Protein AF-A0A1J5CCY7-F1 (afdb_monomer)

Solvent-accessible surface area (backbone atoms only — not comparable to full-atom values): 5071 Å² total; per-residue (Å²): 118,70,52,64,51,51,54,52,50,52,52,53,53,62,72,70,47,59,81,90,79,50,80,91,82,83,88,84,86,74,52,66,90,76,48,50,84,88,40,62,68,60,47,51,53,48,46,70,71,67,60,70,94,74,84,85,89,65,84,75,93,73,58,59,80,68,46,46,72,74,53,62,96,124

Radius of gyration: 15.81 Å; Cα contacts (8 Å, |Δi|>4): 22; chains: 1; bounding box: 32×23×43 Å

pLDDT: mean 84.62, std 14.63, range [49.44, 98.25]

Sequence (74 aa):
MVGSAIVRTLRAVIAGSDPQSMPPATIITRTHAELDLTNQAAVQAFFKQEQPTQVYLAAAKVGGIHANNTYPAD

Secondary structure (DSSP, 8-state):
-HHHHHHHHHHHHHHTS-TTTSPPPPP----TTT--TT-HHHHHHHHHHH--S--------PPPHHHHHHS---

Foldseek 3Di:
DVVVVVVVVVVVPQVPDDCVPDPRDDDDDDDCVRAPPVDPVSVVVVCVVPVDPDDDDPDDDDDPPVVCVVDPDD

Mean predicted aligned error: 7.38 Å

Structure (mmCIF, N/CA/C/O backbone):
data_AF-A0A1J5CCY7-F1
#
_entry.id   AF-A0A1J5CCY7-F1
#
loop_
_atom_site.group_PDB
_atom_site.id
_atom_site.type_symbol
_atom_site.label_atom_id
_atom_site.label_alt_id
_atom_site.label_comp_id
_atom_site.label_asym_id
_atom_site.label_entity_id
_atom_site.label_seq_id
_atom_site.pdbx_PDB_ins_code
_atom_site.Cartn_x
_atom_site.Cartn_y
_atom_site.Cartn_z
_atom_site.occupancy
_atom_site.B_iso_or_equiv
_atom_site.auth_seq_id
_atom_site.auth_comp_id
_atom_site.auth_asym_id
_atom_site.auth_atom_id
_atom_site.pdbx_PDB_model_num
ATOM 1 N N . MET A 1 1 ? 13.466 6.794 -0.372 1.00 74.69 1 MET A N 1
ATOM 2 C CA . MET A 1 1 ? 12.193 6.099 -0.675 1.00 74.69 1 MET A CA 1
ATOM 3 C C . MET A 1 1 ? 11.047 6.920 -0.100 1.00 74.69 1 MET A C 1
ATOM 5 O O . MET A 1 1 ? 11.072 7.197 1.092 1.00 74.69 1 MET A O 1
ATOM 9 N N . VAL A 1 2 ? 10.089 7.349 -0.927 1.00 86.38 2 VAL A N 1
ATOM 10 C CA . VAL A 1 2 ? 8.975 8.224 -0.499 1.00 86.38 2 VAL A CA 1
ATOM 11 C C . VAL A 1 2 ? 8.003 7.480 0.424 1.00 86.38 2 VAL A C 1
ATOM 13 O O . VAL A 1 2 ? 7.661 7.988 1.488 1.00 86.38 2 VAL A O 1
ATOM 16 N N . GLY A 1 3 ? 7.646 6.235 0.086 1.00 90.50 3 GLY A N 1
ATOM 17 C CA . GLY A 1 3 ? 6.700 5.437 0.877 1.00 90.50 3 GLY A CA 1
ATOM 18 C C . GLY A 1 3 ? 7.109 5.246 2.344 1.00 90.50 3 GLY A C 1
ATOM 19 O O . GLY A 1 3 ? 6.294 5.442 3.242 1.00 90.50 3 GLY A O 1
ATOM 20 N N . SER A 1 4 ? 8.383 4.948 2.626 1.00 91.44 4 SER A N 1
ATOM 21 C CA . SER A 1 4 ? 8.848 4.776 4.012 1.00 91.44 4 SER A CA 1
ATOM 22 C C . SER A 1 4 ? 8.861 6.084 4.812 1.00 91.44 4 SER A C 1
ATOM 24 O O . SER A 1 4 ? 8.664 6.060 6.028 1.00 91.44 4 SER A O 1
ATOM 26 N N . ALA A 1 5 ? 9.052 7.231 4.151 1.00 94.50 5 ALA A N 1
ATOM 27 C CA . ALA A 1 5 ? 8.937 8.537 4.791 1.00 94.50 5 ALA A CA 1
ATOM 28 C C . ALA A 1 5 ? 7.481 8.850 5.166 1.00 94.50 5 ALA A C 1
ATOM 30 O O . ALA A 1 5 ? 7.241 9.277 6.292 1.00 94.50 5 ALA A O 1
ATOM 31 N N . ILE A 1 6 ? 6.523 8.552 4.279 1.00 94.25 6 ILE A N 1
ATOM 32 C CA . ILE A 1 6 ? 5.085 8.707 4.556 1.00 94.25 6 ILE A CA 1
ATOM 33 C C . ILE A 1 6 ? 4.687 7.884 5.784 1.00 94.25 6 ILE A C 1
ATOM 35 O O . ILE A 1 6 ? 4.122 8.433 6.725 1.00 94.25 6 ILE A O 1
ATOM 39 N N . VAL A 1 7 ? 5.045 6.595 5.826 1.00 94.12 7 VAL A N 1
ATOM 40 C CA . VAL A 1 7 ? 4.710 5.718 6.965 1.00 94.12 7 VAL A CA 1
ATOM 41 C C . VAL A 1 7 ? 5.298 6.248 8.274 1.00 94.12 7 VAL A C 1
ATOM 43 O O . VAL A 1 7 ? 4.611 6.258 9.295 1.00 94.12 7 VAL A O 1
ATOM 46 N N . ARG A 1 8 ? 6.552 6.718 8.261 1.00 94.44 8 ARG A N 1
ATOM 47 C CA . ARG A 1 8 ? 7.189 7.304 9.449 1.00 94.44 8 ARG A CA 1
ATOM 48 C C . ARG A 1 8 ? 6.437 8.544 9.936 1.00 94.44 8 ARG A C 1
ATOM 50 O O . ARG A 1 8 ? 6.175 8.648 11.130 1.00 94.44 8 ARG A O 1
ATOM 57 N N . THR A 1 9 ? 6.081 9.451 9.029 1.00 94.19 9 THR A N 1
ATOM 58 C CA . THR A 1 9 ? 5.343 10.672 9.370 1.00 94.19 9 THR A CA 1
ATOM 59 C C . THR A 1 9 ? 3.950 10.352 9.904 1.00 94.19 9 THR A C 1
ATOM 61 O O . THR A 1 9 ? 3.582 10.869 10.952 1.00 94.19 9 THR A O 1
ATOM 64 N N . LEU A 1 10 ? 3.204 9.450 9.255 1.00 92.25 10 LEU A N 1
ATOM 65 C CA . LEU A 1 10 ? 1.874 9.035 9.718 1.00 92.25 10 LEU A CA 1
ATOM 66 C C . LEU A 1 10 ? 1.928 8.445 11.129 1.00 92.25 10 LEU A C 1
ATOM 68 O O . LEU A 1 10 ? 1.126 8.821 11.976 1.00 92.25 10 LEU A O 1
ATOM 72 N N . ARG A 1 11 ? 2.911 7.583 11.417 1.00 91.94 11 ARG A N 1
ATOM 73 C CA . ARG A 1 11 ? 3.106 7.038 12.770 1.00 91.94 11 ARG A CA 1
ATOM 74 C C . ARG A 1 11 ? 3.368 8.129 13.805 1.00 91.94 11 ARG A C 1
ATOM 76 O O . ARG A 1 11 ? 2.803 8.062 14.889 1.00 91.94 11 ARG A O 1
ATOM 83 N N . ALA A 1 12 ? 4.201 9.117 13.476 1.00 90.81 12 ALA A N 1
ATOM 84 C CA . ALA A 1 12 ? 4.496 10.226 14.380 1.00 90.81 12 ALA A CA 1
ATOM 85 C C . ALA A 1 12 ? 3.250 11.085 14.656 1.00 90.81 12 ALA A C 1
ATOM 87 O O . ALA A 1 12 ? 2.992 11.430 15.805 1.00 90.81 12 ALA A O 1
ATOM 88 N N . VAL A 1 13 ? 2.452 11.371 13.620 1.00 88.56 13 VAL A N 1
ATOM 89 C CA . VAL A 1 13 ? 1.190 12.116 13.749 1.00 88.56 13 VAL A CA 1
ATOM 90 C C . VAL A 1 13 ? 0.186 11.345 14.604 1.00 88.56 13 VAL A C 1
ATOM 92 O O . VAL A 1 13 ? -0.347 11.902 15.559 1.00 88.56 13 VAL A O 1
ATOM 95 N N . ILE A 1 14 ? -0.025 10.055 14.320 1.00 87.75 14 ILE A N 1
ATOM 96 C CA . ILE A 1 14 ? -0.957 9.205 15.076 1.00 87.75 14 ILE A CA 1
ATOM 97 C C . ILE A 1 14 ? -0.533 9.108 16.548 1.00 87.75 14 ILE A C 1
ATOM 99 O O . ILE A 1 14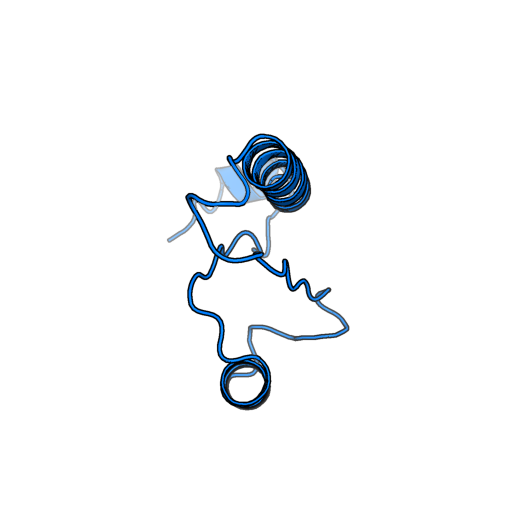 ? -1.370 9.239 17.432 1.00 87.75 14 ILE A O 1
ATOM 103 N N . ALA A 1 15 ? 0.762 8.934 16.827 1.00 84.38 15 ALA A N 1
ATOM 104 C CA . ALA A 1 15 ? 1.270 8.841 18.197 1.00 84.38 15 ALA A CA 1
ATOM 105 C C . ALA A 1 15 ? 1.193 10.167 18.977 1.00 84.38 15 ALA A C 1
ATOM 107 O O . ALA A 1 15 ? 1.079 10.143 20.198 1.00 84.38 15 ALA A O 1
ATOM 108 N N . GLY A 1 16 ? 1.276 11.311 18.290 1.00 83.00 16 GLY A N 1
ATOM 109 C CA . GLY A 1 16 ? 1.158 12.642 18.896 1.00 83.00 16 GLY A CA 1
ATOM 110 C C . GLY A 1 16 ? -0.277 13.172 18.994 1.00 83.00 16 GLY A C 1
ATOM 111 O O . GLY A 1 16 ? -0.469 14.287 19.473 1.00 83.00 16 GLY A O 1
ATOM 112 N N . SER A 1 17 ? -1.268 12.414 18.515 1.00 78.44 17 SER A N 1
ATOM 113 C CA . SER A 1 17 ? -2.686 12.791 18.545 1.00 78.44 17 SER A CA 1
ATOM 114 C C . SER A 1 17 ? -3.267 12.611 19.950 1.00 78.44 17 SER A C 1
ATOM 116 O O . SER A 1 17 ? -2.984 11.607 20.601 1.00 78.44 17 SER A O 1
ATOM 118 N N . ASP A 1 18 ? -4.124 13.532 20.404 1.00 78.38 18 ASP A N 1
ATOM 119 C CA . ASP A 1 18 ? -4.914 13.316 21.623 1.00 78.38 18 ASP A CA 1
ATOM 120 C C . ASP A 1 18 ? -5.844 12.099 21.406 1.00 78.38 18 ASP A C 1
ATOM 122 O O . ASP A 1 18 ? -6.648 12.130 20.464 1.00 78.38 18 ASP A O 1
ATOM 126 N N . PRO A 1 19 ? -5.775 11.042 22.243 1.00 68.62 19 PRO A N 1
ATOM 127 C CA . PRO A 1 19 ? -6.599 9.838 22.105 1.00 68.62 19 PRO A CA 1
ATOM 128 C C . PRO A 1 19 ? -8.114 10.090 22.075 1.00 68.62 19 PRO A C 1
ATOM 130 O O . PRO A 1 19 ? -8.857 9.240 21.591 1.00 68.62 19 PRO A O 1
ATOM 133 N N . GLN A 1 20 ? -8.583 11.231 22.594 1.00 70.50 20 GLN A N 1
ATOM 134 C CA . GLN A 1 20 ? -9.998 11.632 22.572 1.00 70.50 20 GLN A CA 1
ATOM 135 C C . GLN A 1 20 ? -10.406 12.356 21.276 1.00 70.50 20 GLN A C 1
ATOM 137 O O . GLN A 1 20 ? -11.594 12.505 21.003 1.00 70.50 20 GLN A O 1
ATOM 142 N N . SER A 1 21 ? -9.440 12.816 20.474 1.00 69.44 21 SER A N 1
ATOM 143 C CA . SER A 1 21 ? -9.676 13.697 19.320 1.00 69.44 21 SER A CA 1
ATOM 144 C C . SER A 1 21 ? -9.763 12.974 17.971 1.00 69.44 21 SER A C 1
ATOM 146 O O . SER A 1 21 ? -10.406 13.482 17.052 1.00 69.44 21 SER A O 1
ATOM 148 N N . MET A 1 22 ? -9.170 11.781 17.837 1.00 63.94 22 MET A N 1
ATOM 149 C CA . MET A 1 22 ? -9.272 10.971 16.619 1.00 63.94 22 MET A CA 1
ATOM 150 C C . MET A 1 22 ? -9.319 9.472 16.955 1.00 63.94 22 MET A C 1
ATOM 152 O O . MET A 1 22 ? -8.554 9.025 17.811 1.00 63.94 22 MET A O 1
ATOM 156 N N . PRO A 1 23 ? -10.186 8.671 16.301 1.00 67.06 23 PRO A N 1
ATOM 157 C CA . PRO A 1 23 ? -10.188 7.224 16.486 1.00 67.06 23 PRO A CA 1
ATOM 158 C C . PRO A 1 23 ? -8.824 6.604 16.133 1.00 67.06 23 PRO A C 1
ATOM 160 O O . PRO A 1 23 ? -8.099 7.141 15.289 1.00 67.06 23 PRO A O 1
ATOM 163 N N . PRO A 1 24 ? -8.473 5.456 16.743 1.00 71.50 24 PRO A N 1
ATOM 164 C CA . PRO A 1 24 ? -7.220 4.767 16.466 1.00 71.50 24 PRO A CA 1
ATOM 165 C C . PRO A 1 24 ? -7.106 4.440 14.973 1.00 71.50 24 PRO A C 1
ATOM 167 O O . PRO A 1 24 ? -7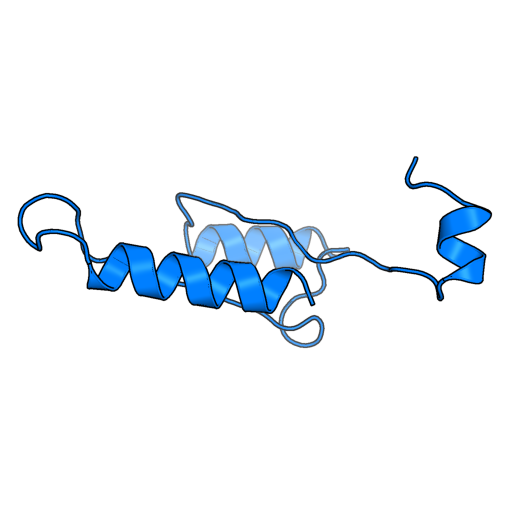.968 3.779 14.397 1.00 71.50 24 PRO A O 1
ATOM 170 N N . ALA A 1 25 ? -6.027 4.909 14.348 1.00 84.56 25 ALA A N 1
ATOM 171 C CA . ALA A 1 25 ? -5.773 4.705 12.930 1.00 84.56 25 ALA A CA 1
ATOM 172 C C . ALA A 1 25 ? -4.872 3.484 12.707 1.00 84.56 25 ALA A C 1
ATOM 174 O O . ALA A 1 25 ? -3.784 3.377 13.279 1.00 84.56 25 ALA A O 1
ATOM 175 N N . THR A 1 26 ? -5.299 2.574 11.832 1.00 91.00 26 THR A N 1
ATOM 176 C CA . THR A 1 26 ? -4.495 1.426 11.400 1.00 91.00 26 THR A CA 1
ATOM 177 C C . THR A 1 26 ? -3.812 1.742 10.074 1.00 91.00 26 THR A C 1
ATOM 179 O O . THR A 1 26 ? -4.464 2.087 9.094 1.00 91.00 26 THR A O 1
ATOM 182 N N . ILE A 1 27 ? -2.484 1.611 10.033 1.00 93.88 27 ILE A N 1
ATOM 183 C CA . ILE A 1 27 ? -1.716 1.751 8.793 1.00 93.88 27 ILE A CA 1
ATOM 184 C C . ILE A 1 27 ? -1.608 0.380 8.135 1.00 93.88 27 ILE A C 1
ATOM 186 O O . ILE A 1 27 ? -1.022 -0.540 8.705 1.00 93.88 27 ILE A O 1
ATOM 190 N N . ILE A 1 28 ? -2.122 0.271 6.913 1.00 95.38 28 ILE A N 1
ATOM 191 C CA . ILE A 1 28 ? -2.075 -0.947 6.107 1.00 95.38 28 ILE A CA 1
ATOM 192 C C . ILE A 1 28 ? -1.072 -0.728 4.975 1.00 95.38 28 ILE A C 1
ATOM 194 O O . ILE A 1 28 ? -1.118 0.284 4.276 1.00 95.38 28 ILE A O 1
ATOM 198 N N . THR A 1 29 ? -0.151 -1.672 4.791 1.00 95.38 29 THR A N 1
ATOM 199 C CA . THR A 1 29 ? 0.852 -1.634 3.719 1.00 95.38 29 THR A CA 1
ATOM 200 C C . THR A 1 29 ? 0.895 -2.962 2.982 1.00 95.38 29 THR A C 1
ATOM 202 O O . THR A 1 29 ? 0.676 -4.012 3.590 1.00 95.38 29 THR A O 1
ATOM 205 N N . ARG A 1 30 ? 1.220 -2.922 1.689 1.00 95.81 30 ARG A N 1
ATOM 206 C CA . ARG A 1 30 ? 1.519 -4.105 0.881 1.00 95.81 30 ARG A CA 1
ATOM 207 C C . ARG A 1 30 ? 2.789 -3.872 0.076 1.00 95.81 30 ARG A C 1
ATOM 209 O O . ARG A 1 30 ? 3.018 -2.773 -0.432 1.00 95.81 30 ARG A O 1
ATOM 216 N N . THR A 1 31 ? 3.623 -4.896 -0.018 1.00 93.69 31 THR A N 1
ATOM 217 C CA . THR A 1 31 ? 4.714 -4.951 -0.990 1.00 93.69 31 THR A CA 1
ATOM 218 C C . THR A 1 31 ? 4.159 -5.287 -2.373 1.00 93.69 31 THR A C 1
ATOM 220 O O . THR A 1 31 ? 3.050 -5.801 -2.496 1.00 93.69 31 THR A O 1
ATOM 223 N N . HIS A 1 32 ? 4.954 -5.065 -3.420 1.00 91.81 32 HIS A N 1
ATOM 224 C CA . HIS A 1 32 ? 4.582 -5.465 -4.782 1.00 91.81 32 HIS A CA 1
ATOM 225 C C . HIS A 1 32 ? 4.299 -6.975 -4.904 1.00 91.81 32 HIS A C 1
ATOM 227 O O . HIS A 1 32 ? 3.484 -7.386 -5.720 1.00 91.81 32 HIS A O 1
ATOM 233 N N . ALA A 1 33 ? 4.965 -7.810 -4.099 1.00 94.69 33 ALA A N 1
ATOM 234 C CA . ALA A 1 33 ? 4.727 -9.254 -4.091 1.00 94.69 33 ALA A CA 1
ATOM 235 C C . ALA A 1 33 ? 3.401 -9.633 -3.406 1.00 94.69 33 ALA A C 1
ATOM 237 O O . ALA A 1 33 ? 2.818 -10.662 -3.729 1.00 94.69 33 ALA A O 1
ATOM 238 N N . GLU A 1 34 ? 2.926 -8.812 -2.467 1.00 96.50 34 GLU A N 1
ATOM 239 C CA . GLU A 1 34 ? 1.667 -9.039 -1.749 1.00 96.50 34 GLU A CA 1
ATOM 240 C C . GLU A 1 34 ? 0.459 -8.441 -2.484 1.00 96.50 34 GLU A C 1
ATOM 242 O O . GLU A 1 34 ? -0.657 -8.933 -2.330 1.00 96.50 34 GLU A O 1
ATOM 247 N N . LEU A 1 35 ? 0.664 -7.371 -3.259 1.00 96.62 35 LEU A N 1
ATOM 248 C CA . LEU A 1 35 ? -0.367 -6.734 -4.072 1.00 96.62 35 LEU A CA 1
A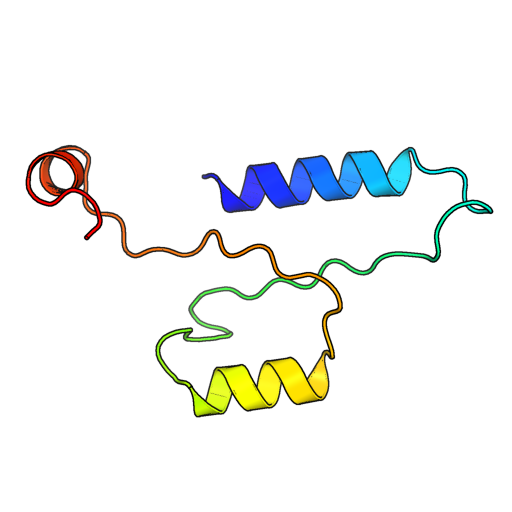TOM 249 C C . LEU A 1 35 ? 0.251 -6.092 -5.321 1.00 96.62 35 LEU A C 1
ATOM 251 O O . LEU A 1 35 ? 0.909 -5.052 -5.240 1.00 96.62 35 LEU A O 1
ATOM 255 N N . ASP A 1 36 ? -0.022 -6.687 -6.481 1.00 95.69 36 ASP A N 1
ATOM 256 C CA . ASP A 1 36 ? 0.275 -6.082 -7.779 1.00 95.69 36 ASP A CA 1
ATOM 257 C C . ASP A 1 36 ? -0.808 -5.054 -8.128 1.00 95.69 36 ASP A C 1
ATOM 259 O O . ASP A 1 36 ? -1.966 -5.395 -8.376 1.00 95.69 36 ASP A O 1
ATOM 263 N N . LEU A 1 37 ? -0.416 -3.780 -8.153 1.00 95.81 37 LEU A N 1
ATOM 264 C CA . LEU A 1 37 ? -1.318 -2.663 -8.430 1.00 95.81 37 LEU A CA 1
ATOM 265 C C . LEU A 1 37 ? -1.779 -2.596 -9.893 1.00 95.81 37 LEU A C 1
ATOM 267 O O . LEU A 1 37 ? -2.740 -1.889 -10.183 1.00 95.81 37 LEU A O 1
ATOM 271 N N . THR A 1 38 ? -1.132 -3.323 -10.808 1.00 95.38 38 THR A N 1
ATOM 272 C CA . THR A 1 38 ? -1.578 -3.437 -12.207 1.00 95.38 38 THR A CA 1
ATOM 273 C C . THR A 1 38 ? -2.729 -4.434 -12.37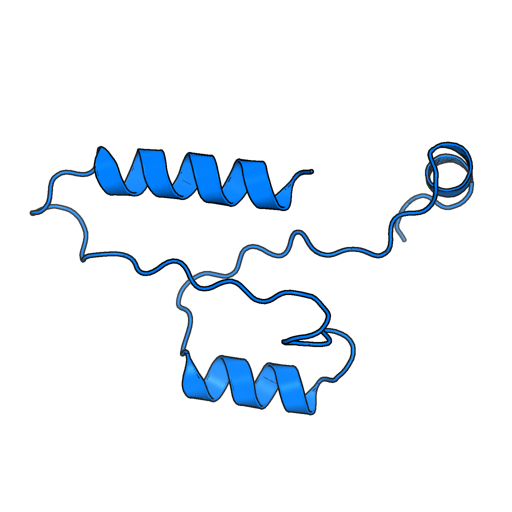0 1.00 95.38 38 THR A C 1
ATOM 275 O O . THR A 1 38 ? -3.446 -4.403 -13.371 1.00 95.38 38 THR A O 1
ATOM 278 N N . ASN A 1 39 ? -2.964 -5.288 -11.366 1.00 97.62 39 ASN A N 1
ATOM 279 C CA . ASN A 1 39 ? -4.067 -6.238 -11.345 1.00 97.62 39 ASN A CA 1
ATOM 280 C C . ASN A 1 39 ? -5.303 -5.638 -10.656 1.00 97.62 39 ASN A C 1
ATOM 282 O O . ASN A 1 39 ? -5.449 -5.665 -9.431 1.00 97.62 39 ASN A O 1
ATOM 286 N N . GLN A 1 40 ? -6.250 -5.162 -11.464 1.00 97.88 40 GLN A N 1
ATOM 287 C CA . GLN A 1 40 ? -7.469 -4.515 -10.977 1.00 97.88 40 GLN A CA 1
ATOM 288 C C . GLN A 1 40 ? -8.317 -5.407 -10.054 1.00 97.88 40 GLN A C 1
ATOM 290 O O . G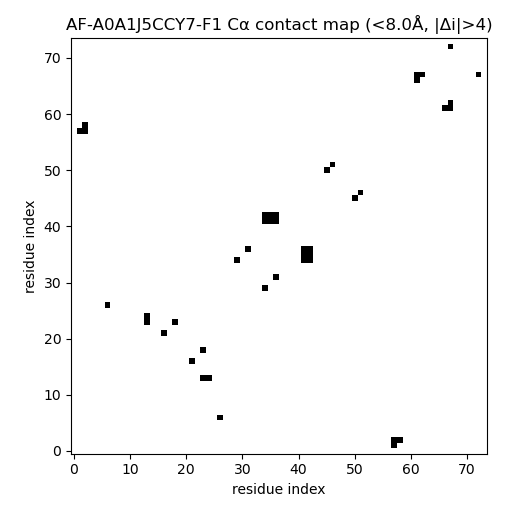LN A 1 40 ? -8.883 -4.910 -9.080 1.00 97.88 40 GLN A O 1
ATOM 295 N N . ALA A 1 41 ? -8.411 -6.711 -10.332 1.00 98.25 41 ALA A N 1
ATOM 296 C CA . ALA A 1 41 ? -9.213 -7.632 -9.528 1.00 98.25 41 ALA A CA 1
ATOM 297 C C . ALA A 1 41 ? -8.609 -7.827 -8.128 1.00 98.25 41 ALA A C 1
ATOM 299 O O . ALA A 1 41 ? -9.334 -7.816 -7.132 1.00 98.25 41 ALA A O 1
ATOM 300 N N . ALA A 1 42 ? -7.278 -7.932 -8.043 1.00 97.94 42 ALA A N 1
ATOM 301 C CA . ALA A 1 42 ? -6.566 -8.010 -6.770 1.00 97.94 42 ALA A CA 1
ATOM 302 C C . ALA A 1 42 ? -6.744 -6.724 -5.945 1.00 97.94 42 ALA A C 1
ATOM 304 O O . ALA A 1 42 ? -7.047 -6.790 -4.753 1.00 97.94 42 ALA A O 1
ATOM 305 N N . VAL A 1 43 ? -6.642 -5.554 -6.587 1.00 97.81 43 VAL A N 1
ATOM 306 C CA . VAL A 1 43 ? -6.872 -4.255 -5.934 1.00 97.81 43 VAL A CA 1
ATOM 307 C C . VAL A 1 43 ? -8.316 -4.127 -5.438 1.00 97.81 43 VAL A C 1
ATOM 309 O O . VAL A 1 43 ? -8.537 -3.713 -4.303 1.00 97.81 43 VAL A O 1
ATOM 312 N N . GLN A 1 44 ? -9.309 -4.528 -6.235 1.00 98.25 44 GLN A N 1
ATOM 313 C CA . GLN A 1 44 ? -10.715 -4.501 -5.814 1.00 98.25 44 GLN A CA 1
ATOM 314 C C . GLN A 1 44 ? -10.977 -5.413 -4.611 1.00 98.25 44 GLN A C 1
ATOM 316 O O . GLN A 1 44 ? -11.654 -5.002 -3.667 1.00 98.25 44 GLN A O 1
ATOM 321 N N . ALA A 1 45 ? -10.422 -6.628 -4.617 1.00 98.25 45 ALA A N 1
ATOM 322 C CA . ALA A 1 45 ? -10.530 -7.548 -3.489 1.00 98.25 45 ALA A CA 1
ATOM 323 C C . ALA A 1 45 ? -9.895 -6.956 -2.220 1.00 98.25 45 ALA A C 1
ATOM 325 O O . ALA A 1 45 ? -10.512 -6.985 -1.155 1.00 98.25 45 ALA A O 1
ATOM 326 N N . PHE A 1 46 ? -8.716 -6.342 -2.352 1.00 97.88 46 PHE A N 1
ATOM 327 C CA . PHE A 1 46 ? -8.030 -5.662 -1.255 1.00 97.88 46 PHE A CA 1
ATOM 328 C C . PHE A 1 46 ? -8.861 -4.509 -0.673 1.00 97.88 46 PHE A C 1
ATOM 330 O O . PHE A 1 46 ? -9.054 -4.447 0.539 1.00 97.88 46 PHE A O 1
ATOM 337 N N . PHE A 1 47 ? -9.422 -3.637 -1.517 1.00 97.94 47 PHE A N 1
ATOM 338 C CA . PHE A 1 47 ? -10.274 -2.530 -1.063 1.00 97.94 47 PHE A CA 1
ATOM 339 C C . PHE A 1 47 ? -11.550 -3.022 -0.375 1.00 97.94 47 PHE A C 1
ATOM 341 O O . PHE A 1 47 ? -11.955 -2.453 0.635 1.00 97.94 47 PHE A O 1
ATOM 348 N N . LYS A 1 48 ? -12.173 -4.090 -0.888 1.00 97.88 48 LYS A N 1
ATOM 349 C CA . LYS A 1 48 ? -13.374 -4.678 -0.281 1.00 97.88 48 LYS A CA 1
ATOM 350 C C . LYS A 1 48 ? -13.086 -5.291 1.091 1.00 97.88 48 LYS A C 1
ATOM 352 O O . LYS A 1 48 ? -13.937 -5.220 1.971 1.00 97.88 48 LYS A O 1
ATOM 357 N N . GLN A 1 49 ? -11.916 -5.902 1.256 1.00 97.25 49 GLN A N 1
ATOM 358 C CA . GLN A 1 49 ? -11.503 -6.515 2.514 1.00 97.25 49 GLN A CA 1
ATOM 359 C C . GLN A 1 49 ? -11.125 -5.462 3.561 1.00 97.25 49 GLN A C 1
ATOM 361 O O . GLN A 1 49 ? -11.645 -5.487 4.672 1.00 97.25 49 GLN A O 1
ATOM 366 N N . GLU A 1 50 ? -10.219 -4.551 3.209 1.00 96.50 50 GLU A N 1
ATOM 367 C CA . GLU A 1 50 ? -9.601 -3.628 4.166 1.00 96.50 50 GLU A CA 1
ATOM 368 C C . GLU A 1 50 ? -10.405 -2.338 4.371 1.00 96.50 50 GLU A C 1
ATOM 370 O O . GLU A 1 50 ? -10.224 -1.663 5.379 1.00 96.50 50 GLU A O 1
ATOM 375 N N . GLN A 1 51 ? -11.280 -1.987 3.422 1.00 95.62 51 GLN A N 1
ATOM 376 C CA . GLN A 1 51 ? -12.140 -0.796 3.457 1.00 95.62 51 GLN A CA 1
ATOM 377 C C . GLN A 1 51 ? -11.397 0.484 3.903 1.00 95.62 51 GLN A C 1
ATOM 379 O O . GLN A 1 51 ? -11.812 1.146 4.859 1.00 95.62 51 GLN A O 1
ATOM 384 N N . PRO A 1 52 ? -10.279 0.849 3.240 1.00 95.38 52 PRO A N 1
ATOM 385 C CA . PRO A 1 52 ? -9.481 1.995 3.654 1.00 95.38 52 PRO A CA 1
ATOM 386 C C . PRO A 1 52 ? -10.255 3.305 3.468 1.00 95.38 52 PRO A C 1
ATOM 388 O O . PRO A 1 52 ? -10.858 3.545 2.424 1.00 95.38 52 PRO A O 1
ATOM 391 N N . THR A 1 53 ? -10.183 4.194 4.459 1.00 94.62 53 THR A N 1
ATOM 392 C CA . THR A 1 53 ? -10.780 5.542 4.386 1.00 94.62 53 THR A CA 1
ATOM 393 C C . THR A 1 53 ? -9.868 6.557 3.702 1.00 94.62 53 THR A C 1
ATOM 395 O O . THR A 1 53 ? -10.336 7.575 3.199 1.00 94.62 53 THR A O 1
ATOM 398 N N . GLN A 1 54 ? -8.560 6.290 3.683 1.00 93.62 54 GLN A N 1
ATOM 399 C CA . GLN A 1 54 ? -7.541 7.137 3.072 1.00 93.62 54 GLN A CA 1
ATOM 400 C C . GLN A 1 54 ? -6.515 6.264 2.353 1.00 93.62 54 GLN A C 1
ATOM 402 O O . GLN A 1 54 ? -6.116 5.213 2.858 1.00 93.62 54 GLN A O 1
ATOM 407 N N . VAL A 1 55 ? -6.067 6.712 1.179 1.00 95.69 55 VAL A N 1
ATOM 408 C CA . VAL A 1 55 ? -5.090 5.994 0.354 1.00 95.69 55 VAL A CA 1
ATOM 409 C C . VAL A 1 55 ? -3.955 6.937 -0.021 1.00 95.69 55 VAL A C 1
ATOM 411 O O . VAL A 1 55 ? -4.177 7.990 -0.611 1.00 95.69 55 VAL A O 1
ATOM 414 N N . TYR A 1 56 ? -2.726 6.525 0.288 1.00 94.06 56 TYR A N 1
ATOM 415 C CA . TYR A 1 56 ? -1.501 7.219 -0.100 1.00 94.06 56 TYR A CA 1
ATOM 416 C C . TYR A 1 56 ? -0.743 6.362 -1.118 1.00 94.06 56 TYR A C 1
ATOM 418 O O . TYR A 1 56 ? -0.088 5.385 -0.751 1.00 94.06 56 TYR A O 1
ATOM 426 N N . LEU A 1 57 ? -0.832 6.710 -2.404 1.00 92.81 57 LEU A N 1
ATOM 427 C CA . LEU A 1 57 ? -0.190 5.957 -3.481 1.00 92.81 57 LEU A CA 1
ATOM 428 C C . LEU A 1 57 ? 1.215 6.505 -3.769 1.00 92.81 57 LEU A C 1
ATOM 430 O O . LEU A 1 57 ? 1.374 7.524 -4.429 1.00 92.81 57 LEU A O 1
ATOM 434 N N . ALA A 1 58 ? 2.237 5.808 -3.271 1.00 91.19 58 ALA A N 1
ATOM 435 C CA . ALA A 1 58 ? 3.650 6.139 -3.504 1.00 91.19 58 ALA A CA 1
ATOM 436 C C . ALA A 1 58 ? 4.410 5.042 -4.276 1.00 91.19 58 ALA A C 1
ATOM 438 O O . ALA A 1 58 ? 5.643 5.049 -4.315 1.00 91.19 58 ALA A O 1
ATOM 439 N N . ALA A 1 59 ? 3.685 4.074 -4.842 1.00 89.50 59 ALA A N 1
ATOM 440 C CA . ALA A 1 59 ? 4.242 3.025 -5.683 1.00 89.50 59 ALA A CA 1
ATOM 441 C C . ALA A 1 59 ? 4.305 3.512 -7.134 1.00 89.50 59 ALA A C 1
ATOM 443 O O . ALA A 1 59 ? 3.307 3.970 -7.681 1.00 89.50 59 ALA A O 1
ATOM 444 N N . ALA A 1 60 ? 5.477 3.399 -7.748 1.00 85.19 60 ALA A N 1
ATOM 445 C CA . ALA A 1 60 ? 5.693 3.725 -9.149 1.00 85.19 60 ALA A CA 1
ATOM 446 C C . ALA A 1 60 ? 6.843 2.878 -9.695 1.00 85.19 60 ALA A C 1
ATOM 448 O O . ALA A 1 60 ? 7.799 2.573 -8.972 1.00 85.19 60 ALA A O 1
ATOM 449 N N . LYS A 1 61 ? 6.779 2.534 -10.983 1.00 79.31 61 LYS A N 1
ATOM 450 C CA . LYS A 1 61 ? 7.949 2.038 -11.706 1.00 79.31 61 LYS A CA 1
ATOM 451 C C . LY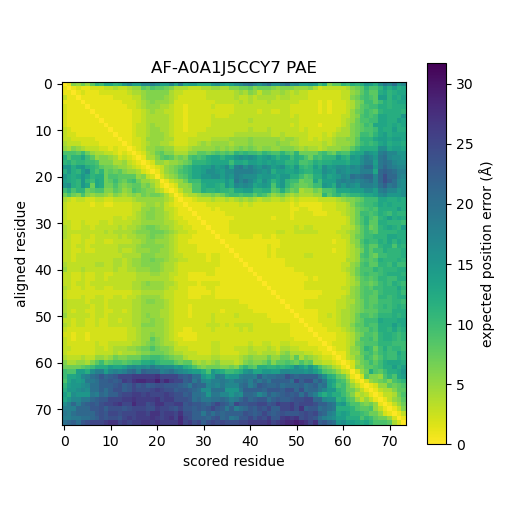S A 1 61 ? 8.815 3.244 -12.047 1.00 79.31 61 LYS A C 1
ATOM 453 O O . LYS A 1 61 ? 8.520 3.972 -12.985 1.00 79.31 61 LYS A O 1
ATOM 458 N N . VAL A 1 62 ? 9.861 3.469 -11.262 1.00 72.38 62 VAL A N 1
ATOM 459 C CA . VAL A 1 62 ? 10.823 4.542 -11.526 1.00 72.38 62 VAL A CA 1
ATOM 460 C C . VAL A 1 62 ? 11.991 3.996 -12.337 1.00 72.38 62 VAL A C 1
ATOM 462 O O . VAL A 1 62 ? 12.498 2.906 -12.060 1.00 72.38 62 VAL A O 1
ATOM 465 N N . GLY A 1 63 ? 12.413 4.740 -13.355 1.00 62.09 63 GLY A N 1
ATOM 466 C CA . GLY A 1 63 ? 13.676 4.473 -14.023 1.00 62.09 63 GLY A CA 1
ATOM 467 C C . GLY A 1 63 ? 14.859 4.858 -13.127 1.00 62.09 63 GLY A C 1
ATOM 468 O O . GLY A 1 63 ? 14.699 5.549 -12.119 1.00 62.09 63 GLY A O 1
ATOM 469 N N . GLY A 1 64 ? 16.079 4.449 -13.497 1.00 67.00 64 GLY A N 1
ATOM 470 C CA . GLY A 1 64 ? 17.281 5.094 -12.951 1.00 67.00 64 GLY A CA 1
ATOM 471 C C . GLY A 1 64 ? 17.270 6.603 -13.246 1.00 67.00 64 GLY A C 1
ATOM 472 O O . GLY A 1 64 ? 16.502 7.054 -14.094 1.00 67.00 64 GLY A O 1
ATOM 473 N N . ILE A 1 65 ? 18.139 7.391 -12.599 1.00 61.81 65 ILE A N 1
ATOM 474 C CA . ILE A 1 65 ? 18.186 8.867 -12.751 1.00 61.81 65 ILE A CA 1
ATOM 475 C C . ILE A 1 65 ? 18.175 9.301 -14.232 1.00 61.81 65 ILE A C 1
ATOM 477 O O . ILE A 1 65 ? 17.523 10.277 -14.586 1.00 61.81 65 ILE A O 1
ATOM 481 N N . HIS A 1 66 ? 18.825 8.534 -15.112 1.00 58.16 66 HIS A N 1
ATOM 482 C CA . HIS A 1 66 ? 18.819 8.780 -16.554 1.00 58.16 66 HIS A CA 1
ATOM 483 C C . HIS A 1 66 ? 17.432 8.605 -17.204 1.00 58.16 66 HIS A C 1
ATOM 485 O O . HIS A 1 66 ? 16.996 9.463 -17.959 1.00 58.16 66 HIS A O 1
ATOM 491 N N . ALA A 1 67 ? 16.702 7.538 -16.871 1.00 57.12 67 ALA A N 1
ATOM 492 C CA . ALA A 1 67 ? 15.398 7.233 -17.459 1.00 57.12 67 ALA A CA 1
ATOM 493 C C . ALA A 1 67 ? 14.276 8.169 -16.968 1.00 57.12 67 ALA A C 1
ATOM 495 O O . ALA A 1 67 ? 13.386 8.484 -17.752 1.00 57.12 67 ALA A O 1
ATOM 496 N N . ASN A 1 68 ? 14.354 8.682 -15.732 1.00 57.69 68 ASN A N 1
ATOM 497 C CA . ASN A 1 68 ? 13.424 9.713 -15.242 1.00 57.69 68 ASN A CA 1
ATOM 498 C C . ASN A 1 68 ? 13.606 11.069 -15.951 1.00 57.69 68 ASN A C 1
ATOM 500 O O . ASN A 1 68 ? 12.651 11.832 -16.043 1.00 57.69 68 ASN A O 1
ATOM 504 N N . ASN A 1 69 ? 14.813 11.376 -16.445 1.00 57.19 69 ASN A N 1
ATOM 505 C CA . ASN A 1 69 ? 15.064 12.603 -17.210 1.00 57.19 69 ASN A CA 1
ATOM 506 C C . ASN A 1 69 ? 14.608 12.486 -18.673 1.00 57.19 69 ASN A C 1
ATOM 508 O O . ASN A 1 69 ? 14.283 13.498 -19.285 1.00 57.19 69 ASN A O 1
ATOM 512 N N . THR A 1 70 ? 14.621 11.277 -19.245 1.00 56.34 70 THR A N 1
ATOM 513 C CA . THR A 1 70 ? 14.243 11.038 -20.649 1.00 56.34 70 THR A CA 1
ATOM 514 C C . THR A 1 70 ? 12.740 10.833 -20.834 1.00 56.34 70 THR A C 1
ATOM 516 O O . THR A 1 70 ? 12.204 11.235 -21.860 1.00 56.34 70 THR A O 1
ATOM 519 N N . TYR A 1 71 ? 12.062 10.243 -19.847 1.00 57.88 71 TYR A N 1
ATOM 520 C CA . TYR A 1 7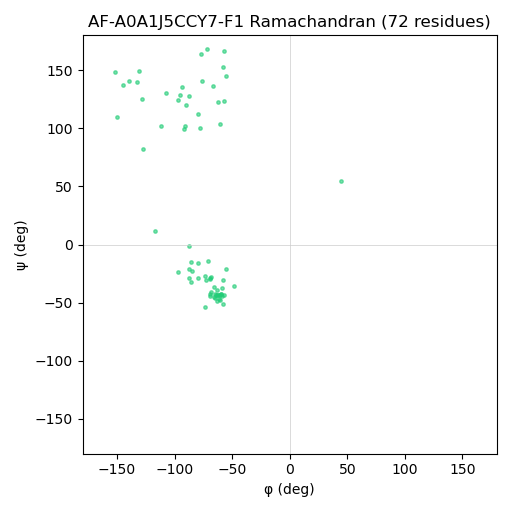1 ? 10.610 10.062 -19.838 1.00 57.88 71 TYR A CA 1
ATOM 521 C C . TYR A 1 71 ? 10.060 10.627 -18.526 1.00 57.88 71 TYR A C 1
ATOM 523 O O . TYR A 1 71 ? 9.895 9.875 -17.558 1.00 57.88 71 TYR A O 1
ATOM 531 N N . PRO A 1 72 ? 9.850 11.954 -18.437 1.00 54.06 72 PRO A N 1
ATOM 532 C CA . PRO A 1 72 ? 9.064 12.506 -17.343 1.00 54.06 72 PRO A CA 1
ATOM 533 C C . PRO A 1 72 ? 7.694 11.816 -17.323 1.00 54.06 72 PRO A C 1
ATOM 535 O O . PRO A 1 72 ? 7.189 11.412 -18.366 1.00 54.06 72 PRO A O 1
ATOM 538 N N . ALA A 1 73 ? 7.152 11.606 -16.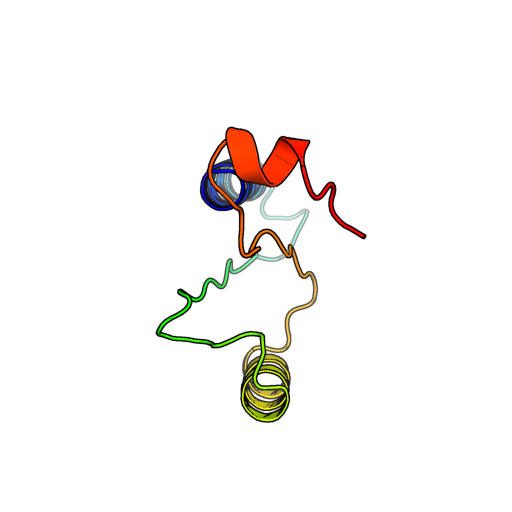125 1.00 53.12 73 ALA A N 1
ATOM 539 C CA . ALA A 1 73 ? 5.890 10.904 -15.940 1.00 53.12 73 ALA A CA 1
ATOM 540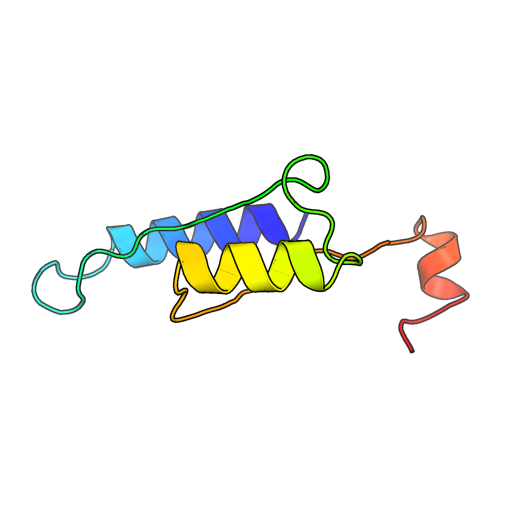 C C . ALA A 1 73 ? 4.748 11.647 -16.659 1.00 53.12 73 ALA A C 1
ATOM 542 O O . ALA A 1 73 ? 4.287 12.666 -16.149 1.00 53.12 73 ALA A O 1
ATOM 543 N N . ASP A 1 74 ? 4.330 11.105 -17.804 1.00 49.44 74 ASP A N 1
ATOM 544 C CA . ASP A 1 74 ? 3.069 11.349 -18.516 1.00 49.44 74 ASP A CA 1
ATOM 545 C C . ASP A 1 74 ? 2.319 10.013 -18.653 1.00 49.44 74 ASP A C 1
ATOM 547 O O . ASP A 1 74 ? 2.986 8.977 -18.907 1.00 49.44 74 ASP A O 1
#